Protein AF-A0A965ATQ0-F1 (afdb_monomer_lite)

Sequence (88 aa):
MTSIENKPEAKKDKVNDGAILELLYKQVDRVPDTIKTAVVNVYANRYRINIWQSVGNPFIPKLGKIAASYFVSIDEKGKLKILGKMDE

Radius of gyration: 16.23 Å; chains: 1; bounding box: 51×29×42 Å

Secondary structure (DSSP, 8-state):
----------------HHHHHHHHHTTSPPPTTEEEEEEEEEETTEEEEEEEEE---SS-TT-EEEEEEEEEEE-TTS-EEEEEEEE-

Foldseek 3Di:
DDDPPPPPPPPPPPPDPVLLVVLVCVPDPDDPQFPDWDWADPDDQKIKIWTWHAPPDPVCSVDTDGQKIWIWGQDPVRHIDTPDIDGD

Structure (mmCIF, N/CA/C/O backbone):
data_AF-A0A965ATQ0-F1
#
_entry.id   AF-A0A965ATQ0-F1
#
loop_
_atom_site.group_PDB
_atom_site.id
_atom_site.type_symbol
_atom_site.label_atom_id
_atom_site.label_alt_id
_atom_site.label_comp_id
_atom_site.label_asym_id
_atom_site.label_entity_id
_atom_site.label_seq_id
_atom_site.pdbx_PDB_ins_code
_atom_site.Cartn_x
_atom_site.Cartn_y
_atom_site.Cartn_z
_atom_site.occupancy
_atom_site.B_iso_or_equiv
_atom_site.auth_seq_id
_atom_site.auth_comp_id
_atom_site.auth_asym_id
_atom_site.auth_atom_id
_atom_site.pdbx_PDB_model_num
ATOM 1 N N . MET A 1 1 ? -41.301 21.213 -1.501 1.00 41.03 1 MET A N 1
ATOM 2 C CA . MET A 1 1 ? -40.647 20.485 -0.396 1.00 41.03 1 MET A CA 1
ATOM 3 C C . MET A 1 1 ? -39.626 19.562 -1.029 1.00 41.03 1 MET A C 1
ATOM 5 O O . MET A 1 1 ? -40.026 18.574 -1.626 1.00 41.03 1 MET A O 1
ATOM 9 N N . THR A 1 2 ? -38.346 19.919 -1.001 1.00 37.28 2 THR A N 1
ATOM 10 C CA . THR A 1 2 ? -37.289 19.100 -1.608 1.00 37.28 2 THR A CA 1
ATOM 11 C C . THR A 1 2 ? -36.257 18.845 -0.527 1.00 37.28 2 THR A C 1
ATOM 13 O O . THR A 1 2 ? -35.547 19.757 -0.107 1.00 37.28 2 THR A O 1
ATOM 16 N N . SER A 1 3 ? -36.282 17.623 -0.002 1.00 43.88 3 SER A N 1
ATOM 17 C CA . SER A 1 3 ? -35.385 17.139 1.036 1.00 43.88 3 SER A CA 1
ATOM 18 C C . SER A 1 3 ? -33.953 17.214 0.527 1.00 43.88 3 SER A C 1
ATOM 20 O O . SER A 1 3 ? -33.575 16.500 -0.396 1.00 43.88 3 SER A O 1
ATOM 22 N N . ILE A 1 4 ? -33.169 18.112 1.112 1.00 51.78 4 ILE A N 1
ATOM 23 C CA . ILE A 1 4 ? -31.733 18.190 0.882 1.00 51.78 4 ILE A CA 1
ATOM 24 C C . ILE A 1 4 ? -31.153 17.006 1.653 1.00 51.78 4 ILE A C 1
ATOM 26 O O . ILE A 1 4 ? -31.157 17.004 2.885 1.00 51.78 4 ILE A O 1
ATOM 30 N N . GLU A 1 5 ? -30.764 15.956 0.932 1.00 43.28 5 GLU A N 1
ATOM 31 C CA . GLU A 1 5 ? -30.107 14.785 1.504 1.00 43.28 5 GLU A CA 1
ATOM 32 C C . GLU A 1 5 ? -28.877 15.236 2.293 1.00 43.28 5 GLU A C 1
ATOM 34 O O . GLU A 1 5 ? -27.873 15.694 1.746 1.00 43.28 5 GLU A O 1
ATOM 39 N N . ASN A 1 6 ? -28.993 15.121 3.612 1.00 46.41 6 ASN A N 1
ATOM 40 C CA . ASN A 1 6 ? -27.926 15.334 4.570 1.00 46.41 6 ASN A CA 1
ATOM 41 C C . ASN A 1 6 ? -26.905 14.206 4.354 1.00 46.41 6 ASN A C 1
ATOM 43 O O . ASN A 1 6 ? -27.003 13.137 4.956 1.00 46.41 6 ASN A O 1
ATOM 47 N N . LYS A 1 7 ? -25.955 14.394 3.429 1.00 48.56 7 LYS A N 1
ATOM 48 C CA . LYS A 1 7 ? -24.755 13.554 3.381 1.00 48.56 7 LYS A CA 1
ATOM 49 C C . LYS A 1 7 ? -24.055 13.751 4.723 1.00 48.56 7 LYS A C 1
ATOM 51 O O . LYS A 1 7 ? -23.669 14.884 5.005 1.00 48.56 7 LYS A O 1
ATOM 56 N N . PRO A 1 8 ? -23.874 12.708 5.549 1.00 44.31 8 PRO A N 1
ATOM 57 C CA . PRO A 1 8 ? -23.111 12.871 6.768 1.00 44.31 8 PRO A CA 1
ATOM 58 C C . PRO A 1 8 ? -21.683 13.225 6.356 1.00 44.31 8 PRO A C 1
ATOM 60 O O . PRO A 1 8 ? -20.959 12.396 5.797 1.00 44.31 8 PRO A O 1
ATOM 63 N N . GLU A 1 9 ? -21.291 14.478 6.592 1.00 46.69 9 GLU A N 1
ATOM 64 C CA . GLU A 1 9 ? -19.893 14.880 6.607 1.00 46.69 9 GLU A CA 1
ATOM 65 C C . GLU A 1 9 ? -19.222 14.044 7.688 1.00 46.69 9 GLU A C 1
ATOM 67 O O . GLU A 1 9 ? -19.305 14.321 8.886 1.00 46.69 9 GLU A O 1
ATOM 72 N N . ALA A 1 10 ? -18.606 12.948 7.255 1.00 46.28 10 ALA A N 1
ATOM 73 C CA . ALA A 1 10 ? -17.775 12.141 8.109 1.00 46.28 10 ALA A CA 1
ATOM 74 C C . ALA A 1 10 ? -16.601 13.025 8.545 1.00 46.28 10 ALA A C 1
ATOM 76 O O . ALA A 1 10 ? -15.595 13.127 7.841 1.00 46.28 10 ALA A O 1
ATOM 77 N N . LYS A 1 11 ? -16.730 13.648 9.722 1.00 48.22 11 LYS A N 1
ATOM 78 C CA . LYS A 1 11 ? -15.600 14.052 10.559 1.00 48.22 11 LYS A CA 1
ATOM 79 C C . LYS A 1 11 ? -14.837 12.779 10.922 1.00 48.22 11 LYS A C 1
ATOM 81 O O . LYS A 1 11 ? -14.995 12.219 11.998 1.00 48.22 11 LYS A O 1
ATOM 86 N N . LYS A 1 12 ? -14.079 12.260 9.964 1.00 50.81 12 LYS A N 1
ATOM 87 C CA . LYS A 1 12 ? -13.048 11.264 10.199 1.00 50.81 12 LYS A CA 1
ATOM 88 C C . LYS A 1 12 ? -11.808 12.050 10.546 1.00 50.81 12 LYS A C 1
ATOM 90 O O . LYS A 1 12 ? -11.347 12.834 9.715 1.00 50.81 12 LYS A O 1
ATOM 95 N N . ASP A 1 13 ? -11.287 11.832 11.747 1.00 47.31 13 ASP A N 1
ATOM 96 C CA . ASP A 1 13 ? -9.863 11.982 12.015 1.00 47.31 13 ASP A CA 1
ATOM 97 C C . ASP A 1 13 ? -9.110 11.540 10.764 1.00 47.31 13 ASP A C 1
ATOM 99 O O . ASP A 1 13 ? -9.200 10.386 10.334 1.00 47.31 13 ASP A O 1
ATOM 103 N N . LYS A 1 14 ? -8.508 12.514 10.082 1.00 55.47 14 LYS A N 1
ATOM 104 C CA . LYS A 1 14 ? -7.836 12.305 8.807 1.00 55.47 14 LYS A CA 1
ATOM 105 C C . LYS A 1 14 ? -6.584 11.505 9.139 1.00 55.47 14 LYS A C 1
ATOM 107 O O . LYS A 1 14 ? -5.527 12.079 9.386 1.00 55.47 14 LYS A O 1
ATOM 112 N N . VAL A 1 15 ? -6.707 10.180 9.221 1.00 64.25 15 VAL A N 1
ATOM 113 C CA . VAL A 1 15 ? -5.539 9.306 9.267 1.00 64.25 15 VAL A CA 1
ATOM 114 C C . VAL A 1 15 ? -4.728 9.670 8.034 1.00 64.25 15 VAL A C 1
ATOM 116 O O . VAL A 1 15 ? -5.223 9.575 6.913 1.00 64.25 15 VAL A O 1
ATOM 119 N N . ASN A 1 16 ? -3.534 10.208 8.261 1.00 81.38 16 ASN A N 1
ATOM 120 C CA . ASN A 1 16 ? -2.715 10.772 7.203 1.00 81.38 16 ASN A CA 1
ATOM 121 C C . ASN A 1 16 ? -2.393 9.671 6.185 1.00 81.38 16 ASN A C 1
ATOM 123 O O . ASN A 1 16 ? -1.876 8.621 6.571 1.00 81.38 16 ASN A O 1
ATOM 127 N N . ASP A 1 17 ? -2.666 9.916 4.902 1.00 84.19 17 ASP A N 1
ATOM 128 C CA . ASP A 1 17 ? -2.384 8.982 3.806 1.00 84.19 17 ASP A CA 1
ATOM 129 C C . ASP A 1 17 ? -0.941 8.456 3.866 1.00 84.19 17 ASP A C 1
ATOM 131 O O . ASP A 1 17 ? -0.694 7.274 3.620 1.00 84.19 17 ASP A O 1
ATOM 135 N N . GLY A 1 18 ? 0.008 9.303 4.284 1.00 84.50 18 GLY A N 1
ATOM 136 C CA . GLY A 1 18 ? 1.404 8.916 4.492 1.00 84.50 18 GLY A CA 1
ATOM 137 C C . GLY A 1 18 ? 1.591 7.824 5.552 1.00 84.50 18 GLY A C 1
ATOM 138 O O . GLY A 1 18 ? 2.353 6.886 5.330 1.00 84.50 18 GLY A O 1
ATOM 139 N N . ALA A 1 19 ? 0.853 7.882 6.664 1.00 87.50 19 ALA A N 1
ATOM 140 C CA . ALA A 1 19 ? 0.912 6.862 7.713 1.00 87.50 19 ALA A CA 1
ATOM 141 C C . ALA A 1 19 ? 0.330 5.524 7.230 1.00 87.50 19 ALA A C 1
ATOM 143 O O . ALA A 1 19 ? 0.871 4.461 7.532 1.00 87.50 19 ALA A O 1
ATOM 144 N N . ILE A 1 20 ? -0.742 5.569 6.432 1.00 87.81 20 ILE A N 1
ATOM 145 C CA . ILE A 1 20 ? -1.352 4.370 5.841 1.00 87.81 20 ILE A CA 1
ATOM 146 C C . ILE A 1 20 ? -0.372 3.696 4.874 1.00 87.81 20 ILE A C 1
ATOM 148 O O . ILE A 1 20 ? -0.190 2.479 4.925 1.00 87.81 20 ILE A O 1
ATOM 152 N N . LEU A 1 21 ? 0.286 4.483 4.019 1.00 89.00 21 LEU A N 1
ATOM 153 C CA . LEU A 1 21 ? 1.298 3.981 3.090 1.00 89.00 21 LEU A CA 1
ATOM 154 C C . LEU A 1 21 ? 2.497 3.376 3.824 1.00 89.00 21 LEU A C 1
ATOM 156 O O . LEU A 1 21 ? 2.955 2.300 3.444 1.00 89.00 21 LEU A O 1
ATOM 160 N N . GLU A 1 22 ? 2.985 4.019 4.886 1.00 89.31 22 GLU A N 1
ATOM 161 C CA . GLU A 1 22 ? 4.094 3.484 5.680 1.00 89.31 22 GLU A CA 1
ATOM 162 C C . GLU A 1 22 ? 3.737 2.129 6.312 1.00 89.31 22 GLU A C 1
ATOM 164 O O . GLU A 1 22 ? 4.521 1.180 6.248 1.00 89.31 22 GLU A O 1
ATOM 169 N N . LEU A 1 23 ? 2.532 2.010 6.879 1.00 90.50 23 LEU A N 1
ATOM 170 C CA . LEU A 1 23 ? 2.037 0.761 7.460 1.00 90.50 23 LEU A CA 1
ATOM 171 C C . LEU A 1 23 ? 1.838 -0.343 6.415 1.00 90.50 23 LEU A C 1
ATOM 173 O O . LEU A 1 23 ? 2.043 -1.517 6.735 1.00 90.50 23 LEU A O 1
ATOM 177 N N . LEU A 1 24 ? 1.447 0.016 5.188 1.00 89.75 24 LEU A N 1
ATOM 178 C CA . LEU A 1 24 ? 1.335 -0.931 4.081 1.00 89.75 24 LEU A CA 1
ATOM 179 C C . LEU A 1 24 ? 2.723 -1.430 3.663 1.00 89.75 24 LEU A C 1
ATOM 181 O O . LEU A 1 24 ? 2.939 -2.636 3.619 1.00 89.75 24 LEU A O 1
ATOM 185 N N . TYR A 1 25 ? 3.678 -0.531 3.406 1.00 89.88 25 TYR A N 1
ATOM 186 C CA . TYR A 1 25 ? 5.019 -0.892 2.925 1.00 89.88 25 TYR A CA 1
ATOM 187 C C . TYR A 1 25 ? 5.873 -1.671 3.933 1.00 89.88 25 TYR A C 1
ATOM 189 O O . TYR A 1 25 ? 6.879 -2.255 3.547 1.00 89.88 25 TYR A O 1
ATOM 197 N N . LYS A 1 26 ? 5.485 -1.711 5.213 1.00 90.19 26 LYS A N 1
ATOM 198 C CA . LYS A 1 26 ? 6.071 -2.632 6.205 1.00 90.19 26 LYS A CA 1
ATOM 199 C C . LYS A 1 26 ? 5.609 -4.084 6.026 1.00 90.19 26 LYS A C 1
ATOM 201 O O . LYS A 1 26 ? 6.237 -4.981 6.574 1.00 90.19 26 LYS A O 1
ATOM 206 N N . GLN A 1 27 ? 4.498 -4.304 5.324 1.00 89.06 27 GLN A N 1
ATOM 207 C CA . GLN A 1 27 ? 3.836 -5.605 5.178 1.00 89.06 27 GLN A CA 1
ATOM 208 C C . GLN A 1 27 ? 3.856 -6.141 3.744 1.00 89.06 27 GLN A C 1
ATOM 210 O O . GLN A 1 27 ? 3.545 -7.311 3.540 1.00 89.06 27 GLN A O 1
ATOM 215 N N . VAL A 1 28 ? 4.174 -5.302 2.755 1.00 88.25 28 VAL A N 1
ATOM 216 C CA . VAL A 1 28 ? 4.163 -5.670 1.335 1.00 88.25 28 VAL A CA 1
ATOM 217 C C . VAL A 1 28 ? 5.488 -5.320 0.679 1.00 88.25 28 VAL A C 1
ATOM 219 O O . VAL A 1 28 ? 6.117 -4.319 1.030 1.00 88.25 28 VAL A O 1
ATOM 222 N N . ASP A 1 29 ? 5.875 -6.109 -0.318 1.00 85.81 29 ASP A N 1
ATOM 223 C CA . ASP A 1 29 ? 7.022 -5.791 -1.156 1.00 85.81 29 ASP A CA 1
ATOM 224 C C . ASP A 1 29 ? 6.809 -4.480 -1.916 1.00 85.81 29 ASP A C 1
ATOM 226 O O . ASP A 1 29 ? 5.704 -4.133 -2.355 1.00 85.81 29 ASP A O 1
ATOM 230 N N . ARG A 1 30 ? 7.898 -3.727 -2.078 1.00 83.19 30 ARG A N 1
ATOM 231 C CA . ARG A 1 30 ? 7.874 -2.499 -2.869 1.00 83.19 30 ARG A CA 1
ATOM 232 C C . ARG A 1 30 ? 7.744 -2.841 -4.345 1.00 83.19 30 ARG A C 1
ATOM 234 O O . ARG A 1 30 ? 8.495 -3.654 -4.872 1.00 83.19 30 ARG A O 1
ATOM 241 N N . VAL A 1 31 ? 6.840 -2.141 -5.020 1.00 83.69 31 VAL A N 1
ATOM 242 C CA . VAL A 1 31 ? 6.718 -2.212 -6.475 1.00 83.69 31 VAL A CA 1
ATOM 243 C C . VAL A 1 31 ? 7.844 -1.369 -7.096 1.00 83.69 31 VAL A C 1
ATOM 245 O O . VAL A 1 31 ? 7.929 -0.169 -6.800 1.00 83.69 31 VAL A O 1
ATOM 248 N N . PRO A 1 32 ? 8.728 -1.954 -7.924 1.00 83.12 32 PRO A N 1
ATOM 249 C CA . PRO A 1 32 ? 9.774 -1.202 -8.610 1.00 83.12 32 P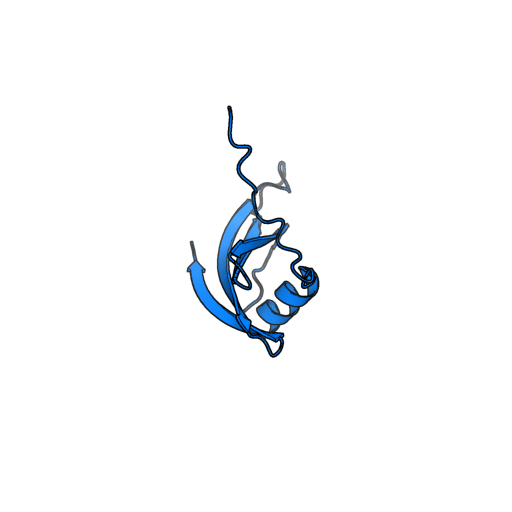RO A CA 1
ATOM 250 C C . PRO A 1 32 ? 9.156 -0.225 -9.614 1.00 83.12 32 PRO A C 1
ATOM 252 O O . PRO A 1 32 ? 8.042 -0.441 -10.088 1.00 83.12 32 PRO A O 1
ATOM 255 N N . ASP A 1 33 ? 9.862 0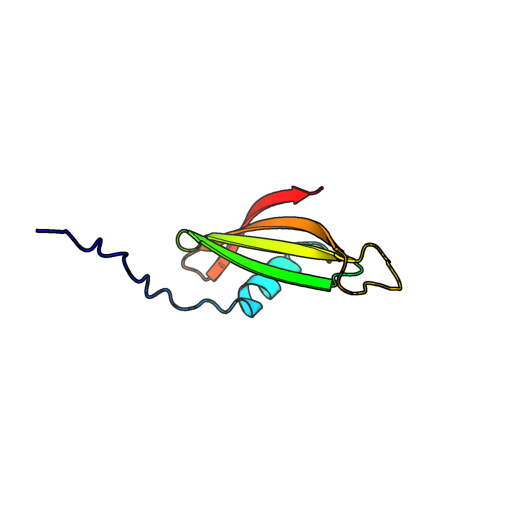.863 -9.923 1.00 85.19 33 ASP A N 1
ATOM 256 C CA . ASP A 1 33 ? 9.410 1.870 -10.898 1.00 85.19 33 ASP A CA 1
ATOM 257 C C . ASP A 1 33 ? 8.027 2.468 -10.577 1.00 85.19 33 ASP A C 1
ATOM 259 O O . ASP A 1 33 ? 7.241 2.806 -11.468 1.00 85.19 33 ASP A O 1
ATOM 263 N N . THR A 1 34 ? 7.717 2.601 -9.281 1.00 86.69 34 THR A N 1
ATOM 264 C CA . THR A 1 34 ? 6.490 3.258 -8.823 1.00 86.69 34 THR A CA 1
ATOM 265 C C . THR A 1 34 ? 6.519 4.733 -9.213 1.00 86.69 34 THR A C 1
ATOM 267 O O . THR A 1 34 ? 7.348 5.500 -8.727 1.00 86.69 34 THR A O 1
ATOM 270 N N . ILE A 1 35 ? 5.564 5.148 -10.043 1.00 89.00 35 ILE A N 1
ATOM 271 C CA . ILE A 1 35 ? 5.415 6.544 -10.481 1.00 89.00 35 ILE A CA 1
ATOM 272 C C . ILE A 1 35 ? 4.380 7.307 -9.660 1.00 89.00 35 ILE A C 1
ATOM 274 O O . ILE A 1 35 ? 4.405 8.537 -9.604 1.00 89.00 35 ILE A O 1
ATOM 278 N N . LYS A 1 36 ? 3.430 6.590 -9.050 1.00 88.62 36 LYS A N 1
ATOM 279 C CA . LYS A 1 36 ? 2.353 7.193 -8.269 1.00 88.62 36 LYS A CA 1
ATOM 280 C C . LYS A 1 36 ? 1.750 6.187 -7.303 1.00 88.62 36 LYS A C 1
ATOM 282 O O . LYS A 1 36 ? 1.433 5.063 -7.678 1.00 88.62 36 LYS A O 1
ATOM 287 N N . THR A 1 37 ? 1.479 6.637 -6.088 1.00 90.44 37 THR A N 1
ATOM 288 C CA . THR A 1 37 ? 0.570 5.963 -5.163 1.00 90.44 37 THR A CA 1
ATOM 289 C C . THR A 1 37 ? -0.646 6.835 -4.911 1.00 90.44 37 THR A C 1
ATOM 291 O O . THR A 1 37 ? -0.557 8.062 -4.863 1.00 90.44 37 THR A O 1
ATOM 294 N N . ALA A 1 38 ? -1.809 6.209 -4.788 1.00 89.69 38 ALA A N 1
ATOM 295 C CA . ALA A 1 38 ? -3.040 6.894 -4.433 1.00 89.69 38 ALA A CA 1
ATOM 296 C C . ALA A 1 38 ? -3.739 6.120 -3.322 1.00 89.69 38 ALA A C 1
ATOM 298 O O . ALA A 1 38 ? -4.056 4.943 -3.497 1.00 89.69 38 ALA A O 1
ATOM 299 N N . VAL A 1 39 ? -3.985 6.793 -2.202 1.00 90.62 39 VAL A N 1
ATOM 300 C CA . VAL A 1 39 ? -4.807 6.280 -1.107 1.00 90.62 39 VAL A CA 1
ATOM 301 C C . VAL A 1 39 ? -6.206 6.850 -1.281 1.00 90.62 39 VAL A C 1
ATOM 303 O O . VAL A 1 39 ? -6.390 8.058 -1.392 1.00 90.62 39 VAL A O 1
ATOM 306 N N . VAL A 1 40 ? -7.199 5.974 -1.353 1.00 89.75 40 VAL A N 1
ATOM 307 C CA . VAL A 1 40 ? -8.602 6.347 -1.522 1.00 89.75 40 VAL A CA 1
ATOM 308 C C . VAL A 1 40 ? -9.377 5.769 -0.352 1.00 89.75 40 VAL A C 1
ATOM 310 O O . VAL A 1 40 ? -9.415 4.552 -0.175 1.00 89.75 40 VAL A O 1
ATOM 313 N N . ASN A 1 41 ? -10.010 6.617 0.458 1.00 89.25 41 ASN A N 1
ATOM 314 C CA . ASN A 1 41 ? -10.945 6.132 1.469 1.00 89.25 41 ASN A CA 1
ATOM 315 C C . ASN A 1 41 ? -12.201 5.605 0.762 1.00 89.25 41 ASN A C 1
ATOM 317 O O . ASN A 1 41 ? -12.889 6.362 0.081 1.00 89.25 41 ASN A O 1
ATOM 321 N N . VAL A 1 42 ? -12.475 4.308 0.898 1.00 87.25 42 VAL A N 1
ATOM 322 C CA . VAL A 1 42 ? -13.642 3.675 0.264 1.00 87.25 42 VAL A CA 1
ATOM 323 C C . VAL A 1 42 ? -14.848 3.786 1.188 1.00 87.25 42 VAL A C 1
ATOM 325 O O . VAL A 1 42 ? -15.932 4.164 0.756 1.00 87.25 42 VAL A O 1
ATOM 328 N N . TYR A 1 43 ? -14.663 3.455 2.469 1.00 83.50 43 TYR A N 1
ATOM 329 C CA . TYR A 1 43 ? -15.723 3.498 3.472 1.00 83.50 43 TYR A CA 1
ATOM 330 C C . TYR A 1 43 ? -15.150 3.378 4.886 1.00 83.50 43 TYR A C 1
ATOM 332 O O . TYR A 1 43 ? -14.270 2.557 5.111 1.00 83.50 43 TYR A O 1
ATOM 340 N N . ALA A 1 44 ? -15.681 4.124 5.864 1.00 85.69 44 ALA A N 1
ATOM 341 C CA . ALA A 1 44 ? -15.198 4.099 7.259 1.00 85.69 44 ALA A CA 1
ATOM 342 C C . ALA A 1 44 ? -13.646 4.086 7.354 1.00 85.69 44 ALA A C 1
ATOM 344 O O . ALA A 1 44 ? -12.985 4.910 6.716 1.00 85.69 44 ALA A O 1
ATOM 345 N N . ASN A 1 45 ? -13.077 3.129 8.087 1.00 86.81 45 ASN A N 1
ATOM 346 C CA . ASN A 1 45 ? -11.634 2.919 8.214 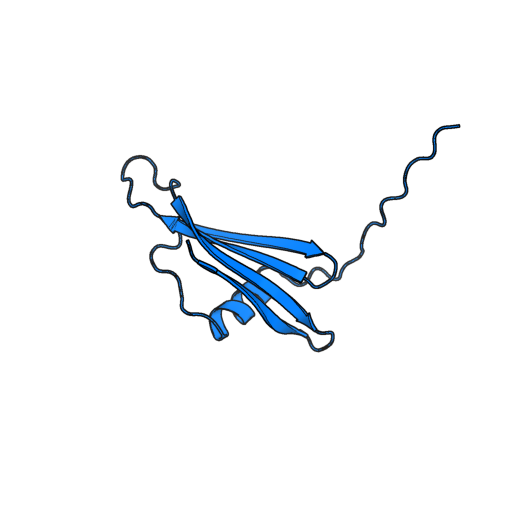1.00 86.81 45 ASN A CA 1
ATOM 347 C C . ASN A 1 45 ? -11.062 1.990 7.130 1.00 86.81 45 ASN A C 1
ATOM 349 O O . ASN A 1 45 ? -10.041 1.346 7.354 1.00 86.81 45 ASN A O 1
ATOM 353 N N . ARG A 1 46 ? -11.728 1.864 5.978 1.00 89.19 46 ARG A N 1
ATOM 354 C CA . ARG A 1 46 ? -11.294 1.040 4.846 1.00 89.19 46 ARG A CA 1
ATOM 355 C C . ARG A 1 46 ? -10.787 1.915 3.712 1.00 89.19 46 ARG A C 1
ATOM 357 O O . ARG A 1 46 ? -11.458 2.856 3.276 1.00 89.19 46 ARG A O 1
ATOM 364 N N . TYR A 1 47 ? -9.623 1.550 3.204 1.00 91.19 47 TYR A N 1
ATOM 365 C CA . TYR A 1 47 ? -8.894 2.296 2.196 1.00 91.19 47 TYR A CA 1
ATOM 366 C C . TYR A 1 47 ? -8.511 1.367 1.052 1.00 91.19 47 TYR A C 1
ATOM 368 O O . TYR A 1 47 ? -8.232 0.185 1.251 1.00 91.19 47 TYR A O 1
ATOM 376 N N . ARG A 1 48 ? -8.492 1.920 -0.153 1.00 91.56 48 ARG A N 1
ATOM 377 C CA . ARG A 1 48 ? -7.914 1.299 -1.334 1.00 91.56 48 ARG A CA 1
ATOM 378 C C . ARG A 1 48 ? -6.637 2.042 -1.676 1.00 91.56 48 ARG A C 1
ATOM 380 O O . ARG A 1 48 ? -6.655 3.262 -1.814 1.00 91.56 48 ARG A O 1
ATOM 387 N N . ILE A 1 49 ? -5.546 1.311 -1.820 1.00 92.25 49 ILE A N 1
ATOM 388 C CA . ILE A 1 49 ? -4.237 1.858 -2.146 1.00 92.25 49 ILE A CA 1
ATOM 389 C C . ILE A 1 49 ? -3.871 1.346 -3.526 1.00 92.25 49 ILE A C 1
ATOM 391 O O . ILE A 1 49 ? -3.673 0.149 -3.715 1.00 92.25 49 ILE A O 1
ATOM 395 N N . ASN A 1 50 ? -3.810 2.255 -4.491 1.00 92.62 50 ASN A N 1
ATOM 396 C CA . ASN A 1 50 ? -3.417 1.940 -5.857 1.00 92.62 50 ASN A CA 1
ATOM 397 C C . ASN A 1 50 ? -1.966 2.348 -6.065 1.00 92.62 50 ASN A C 1
ATOM 399 O O . ASN A 1 50 ? -1.617 3.513 -5.852 1.00 92.62 50 ASN A O 1
ATOM 403 N N . ILE A 1 51 ? -1.151 1.399 -6.510 1.00 91.31 51 ILE A N 1
ATOM 404 C CA . ILE A 1 51 ? 0.248 1.613 -6.857 1.00 91.31 51 ILE A CA 1
ATOM 405 C C . ILE A 1 51 ? 0.376 1.543 -8.374 1.00 91.31 51 ILE A C 1
ATOM 407 O O . ILE A 1 51 ? 0.023 0.541 -8.997 1.00 91.31 51 ILE A O 1
ATOM 411 N N . TRP A 1 52 ? 0.858 2.634 -8.956 1.00 91.19 52 TRP A N 1
ATOM 412 C CA . TRP A 1 52 ? 1.079 2.772 -10.386 1.00 91.19 52 TRP A CA 1
ATOM 413 C C . TRP A 1 52 ? 2.550 2.568 -10.700 1.00 91.19 52 TRP A C 1
ATOM 415 O O . TRP A 1 52 ? 3.404 3.250 -10.128 1.00 91.19 52 TRP A O 1
ATOM 425 N N . GLN A 1 53 ? 2.819 1.682 -11.647 1.00 90.62 53 GLN A N 1
ATOM 426 C CA . GLN A 1 53 ? 4.150 1.411 -12.167 1.00 90.62 53 GLN A CA 1
ATOM 427 C C . GLN A 1 53 ? 4.313 2.050 -13.545 1.00 90.62 53 GLN A C 1
ATOM 429 O O . GLN A 1 53 ? 3.376 2.044 -14.351 1.00 90.62 53 GLN A O 1
ATOM 434 N N . SER A 1 54 ? 5.497 2.601 -13.810 1.00 87.75 54 SER A N 1
ATOM 435 C CA . SER A 1 54 ? 5.871 3.086 -15.140 1.00 87.75 54 SER A CA 1
ATOM 436 C C . SER A 1 54 ? 5.787 1.965 -16.173 1.00 87.75 54 SER A C 1
ATOM 438 O O . SER A 1 54 ? 6.240 0.853 -15.921 1.00 87.75 54 SER A O 1
ATOM 440 N N . VAL A 1 55 ? 5.286 2.266 -17.370 1.00 86.81 55 VAL A N 1
ATOM 441 C CA . VAL A 1 55 ? 5.400 1.348 -18.523 1.00 86.81 55 VAL A CA 1
ATOM 442 C C . VAL A 1 55 ? 6.645 1.631 -19.375 1.00 86.81 55 VAL A C 1
ATOM 444 O O . VAL A 1 55 ? 6.751 1.146 -20.496 1.00 86.81 55 VAL A O 1
ATOM 447 N N . GLY A 1 56 ? 7.583 2.441 -18.867 1.00 82.06 56 GLY A N 1
ATOM 448 C CA . GLY A 1 56 ? 8.871 2.698 -19.517 1.00 82.06 56 GLY A CA 1
ATOM 449 C C . GLY A 1 56 ? 8.782 3.531 -20.798 1.00 82.06 56 GLY A C 1
ATOM 450 O O . GLY A 1 56 ? 9.677 3.452 -21.633 1.00 82.06 56 GLY A O 1
ATOM 451 N N . ASN A 1 57 ? 7.718 4.323 -20.983 1.00 78.44 57 ASN A N 1
ATOM 452 C CA . ASN A 1 57 ? 7.576 5.167 -22.169 1.00 78.44 57 ASN A CA 1
ATOM 453 C C . ASN A 1 57 ? 8.430 6.449 -22.029 1.00 78.44 57 ASN A C 1
ATOM 455 O O . ASN A 1 57 ? 8.105 7.295 -21.191 1.00 78.44 57 ASN A O 1
ATOM 459 N N . PRO A 1 58 ? 9.475 6.645 -22.858 1.00 77.31 58 PRO A N 1
ATOM 460 C CA . PRO A 1 58 ? 10.393 7.780 -22.732 1.00 77.31 58 PRO A CA 1
ATOM 461 C C . PRO A 1 58 ? 9.751 9.136 -23.063 1.00 77.31 58 PRO A C 1
ATOM 463 O O . PRO A 1 58 ? 10.248 10.170 -22.623 1.00 77.31 58 PRO A O 1
ATOM 466 N N . PHE A 1 59 ? 8.639 9.154 -23.802 1.00 79.62 59 PHE A N 1
ATOM 467 C CA . PHE A 1 59 ? 7.948 10.385 -24.200 1.00 79.62 59 PHE A CA 1
ATOM 468 C C . PHE A 1 59 ? 6.815 10.767 -23.246 1.00 79.62 59 PHE A C 1
ATOM 470 O O . PHE A 1 59 ? 6.419 11.931 -23.184 1.00 79.62 59 PHE A O 1
ATOM 477 N N . ILE A 1 60 ? 6.287 9.800 -22.492 1.00 78.75 60 ILE A N 1
ATOM 478 C CA . ILE A 1 60 ? 5.195 10.018 -21.542 1.00 78.75 60 ILE A CA 1
ATOM 479 C C . ILE A 1 60 ? 5.610 9.434 -20.186 1.00 78.75 60 ILE A C 1
ATOM 481 O O . ILE A 1 60 ? 5.161 8.352 -19.812 1.00 78.75 60 ILE A O 1
ATOM 485 N N . PRO A 1 61 ? 6.427 10.160 -19.403 1.00 69.00 61 PRO A N 1
ATOM 486 C CA . PRO A 1 61 ? 6.958 9.668 -18.126 1.00 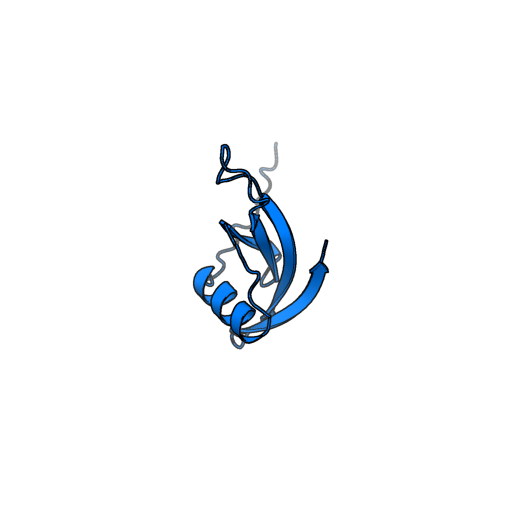69.00 61 PRO A CA 1
ATOM 487 C C . PRO A 1 61 ? 5.880 9.451 -17.050 1.00 69.00 61 PRO A C 1
ATOM 489 O O . PRO A 1 61 ? 6.129 8.814 -16.034 1.00 69.00 61 PRO A O 1
ATOM 492 N N . LYS A 1 62 ? 4.668 9.983 -17.261 1.00 74.25 62 LYS A N 1
ATOM 493 C CA . LYS A 1 62 ? 3.497 9.759 -16.395 1.00 74.25 62 LYS A CA 1
ATOM 494 C C . LYS A 1 62 ? 2.627 8.584 -16.845 1.00 74.25 62 LYS A C 1
ATOM 496 O O . LYS A 1 62 ? 1.627 8.299 -16.188 1.00 74.25 62 LYS A O 1
ATOM 501 N N . LEU A 1 63 ? 2.958 7.944 -17.967 1.00 79.25 63 LEU A N 1
ATOM 502 C CA . LEU A 1 63 ? 2.233 6.776 -18.438 1.00 79.25 63 LEU A CA 1
ATOM 503 C C . LEU A 1 63 ? 2.610 5.592 -17.554 1.00 79.25 63 LEU A C 1
ATOM 505 O O . LEU A 1 63 ? 3.771 5.196 -17.465 1.00 79.25 63 LEU A O 1
ATOM 509 N N . GLY A 1 64 ? 1.608 5.027 -16.903 1.00 84.38 64 GLY A N 1
ATOM 510 C CA . GLY A 1 64 ? 1.778 3.852 -16.077 1.00 84.38 64 GLY A CA 1
ATOM 511 C C . GLY A 1 64 ? 0.492 3.064 -15.983 1.00 84.38 64 GLY A C 1
ATOM 512 O O . GLY A 1 64 ? -0.576 3.539 -16.376 1.00 84.38 64 GLY A O 1
ATOM 513 N N . LYS A 1 65 ? 0.615 1.862 -15.438 1.00 88.12 65 LYS A N 1
ATOM 514 C CA . LYS A 1 65 ? -0.503 0.962 -15.168 1.00 88.12 65 LYS A CA 1
ATOM 515 C C . LYS A 1 65 ? -0.602 0.680 -13.677 1.00 88.12 65 LYS A C 1
ATOM 517 O O . LYS A 1 65 ? 0.369 0.878 -12.944 1.00 88.12 65 LYS A O 1
ATOM 522 N N . ILE A 1 66 ? -1.772 0.248 -13.220 1.00 88.75 66 ILE A N 1
ATOM 523 C CA . ILE A 1 66 ? -1.937 -0.180 -11.831 1.00 88.75 66 ILE A CA 1
ATOM 524 C C . ILE A 1 66 ? -1.239 -1.531 -11.704 1.00 88.75 66 ILE A C 1
ATOM 526 O O . ILE A 1 66 ? -1.725 -2.525 -12.218 1.00 88.75 66 ILE A O 1
ATOM 530 N N . ALA A 1 67 ? -0.092 -1.554 -11.036 1.00 89.06 67 ALA A N 1
ATOM 531 C CA . ALA A 1 67 ? 0.644 -2.792 -10.800 1.00 89.06 67 ALA A CA 1
ATOM 532 C C . ALA A 1 67 ? 0.109 -3.542 -9.578 1.00 89.06 67 ALA A C 1
ATOM 534 O O . ALA A 1 67 ? 0.148 -4.764 -9.535 1.00 89.06 67 ALA A O 1
ATOM 535 N N . ALA A 1 68 ? -0.394 -2.810 -8.580 1.00 90.12 68 ALA A N 1
ATOM 536 C CA . ALA A 1 68 ? -0.996 -3.412 -7.401 1.00 90.12 68 ALA A CA 1
ATOM 537 C C . ALA A 1 68 ? -2.113 -2.536 -6.835 1.00 90.12 68 ALA A C 1
ATOM 539 O O . ALA A 1 68 ? -2.011 -1.304 -6.774 1.00 90.12 68 ALA A O 1
ATOM 540 N N . SER A 1 69 ? -3.172 -3.189 -6.369 1.00 92.00 69 SER A N 1
ATOM 541 C CA . SER A 1 69 ? -4.276 -2.556 -5.658 1.00 92.00 69 SER A CA 1
ATOM 542 C C . SER A 1 69 ? -4.523 -3.276 -4.336 1.00 92.00 69 SER A C 1
ATOM 544 O O . SER A 1 69 ? -4.912 -4.441 -4.313 1.00 92.00 69 SER A O 1
ATOM 546 N N . TYR A 1 70 ? -4.301 -2.582 -3.2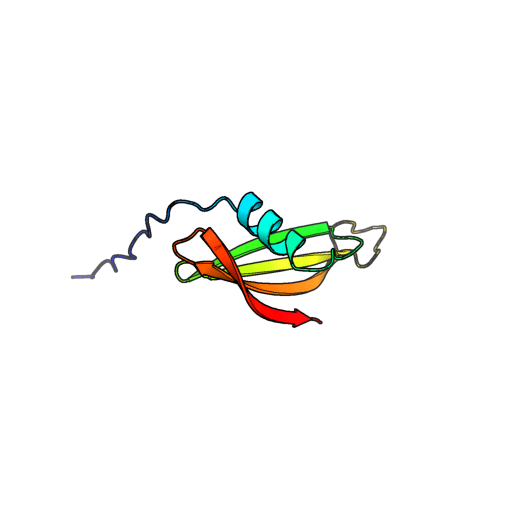23 1.00 92.44 70 TYR A N 1
ATOM 547 C CA . TYR A 1 70 ? -4.489 -3.132 -1.884 1.00 92.44 70 TYR A CA 1
ATOM 548 C C . TYR A 1 70 ? -5.761 -2.584 -1.260 1.00 92.44 70 TYR A C 1
ATOM 550 O O . TYR A 1 70 ? -5.955 -1.370 -1.192 1.00 92.44 70 TYR A O 1
ATOM 558 N N . PHE A 1 71 ? -6.603 -3.470 -0.746 1.00 92.44 71 PHE A N 1
ATOM 559 C CA . PHE A 1 71 ? -7.712 -3.102 0.123 1.00 92.44 71 PHE A CA 1
ATOM 560 C C . PHE A 1 71 ? -7.281 -3.320 1.562 1.00 92.44 71 PHE A C 1
ATOM 562 O O . PHE A 1 71 ? -6.906 -4.429 1.942 1.00 92.44 71 PHE A O 1
ATOM 569 N N . VAL A 1 72 ? -7.332 -2.267 2.368 1.00 92.62 72 VAL A N 1
ATOM 570 C CA . VAL A 1 72 ? -6.868 -2.293 3.754 1.00 92.62 72 VAL A CA 1
ATOM 571 C C . VAL A 1 72 ? -7.930 -1.743 4.691 1.00 92.62 72 VAL A C 1
ATOM 573 O O . VAL A 1 72 ? -8.729 -0.889 4.306 1.00 92.62 72 VAL A O 1
ATOM 576 N N . SER A 1 73 ? -7.930 -2.207 5.933 1.00 92.00 73 SER A N 1
ATOM 577 C CA . SER A 1 73 ? -8.683 -1.608 7.031 1.00 92.00 73 SER A CA 1
ATOM 578 C C . SER A 1 73 ? -7.757 -1.198 8.161 1.00 92.00 73 SER A C 1
ATOM 580 O O . SER A 1 73 ? -6.776 -1.883 8.435 1.00 92.00 73 SER A O 1
ATOM 582 N N . ILE A 1 74 ? -8.099 -0.108 8.837 1.00 88.62 74 ILE A N 1
ATOM 583 C CA . ILE A 1 74 ? -7.425 0.336 10.054 1.00 88.62 74 ILE A CA 1
ATOM 584 C C . ILE A 1 74 ? -8.339 0.034 11.238 1.00 88.62 74 ILE A C 1
ATOM 586 O O . ILE A 1 74 ? -9.472 0.516 11.298 1.00 88.62 74 ILE A O 1
ATOM 590 N N . ASP A 1 75 ? -7.857 -0.797 12.155 1.00 86.12 75 ASP A N 1
ATOM 591 C CA . ASP A 1 75 ? -8.559 -1.095 13.404 1.00 86.12 75 ASP A CA 1
ATOM 592 C C . ASP A 1 75 ? -8.485 0.093 14.378 1.00 86.12 75 ASP A C 1
ATOM 594 O O . ASP A 1 75 ? -7.628 0.967 14.253 1.00 86.12 75 ASP A O 1
ATOM 598 N N . GLU A 1 76 ? -9.327 0.096 15.414 1.00 81.69 76 GLU A N 1
ATOM 599 C CA . GLU A 1 76 ? -9.377 1.151 16.448 1.00 81.69 76 GLU A CA 1
ATOM 600 C C . GLU A 1 76 ? -8.039 1.353 17.186 1.00 81.69 76 GLU A C 1
ATOM 602 O O . GLU A 1 76 ? -7.778 2.407 17.754 1.00 81.69 76 GLU A O 1
ATOM 607 N N . LYS A 1 77 ? -7.152 0.350 17.136 1.00 81.81 77 LYS A N 1
ATOM 608 C CA . LYS A 1 77 ? -5.786 0.396 17.684 1.00 81.81 77 LYS A CA 1
ATOM 609 C C . LYS A 1 77 ? -4.743 0.943 16.696 1.00 81.81 77 LYS A C 1
ATOM 611 O O . LYS A 1 77 ? -3.549 0.815 16.953 1.00 81.81 77 LYS A O 1
ATOM 616 N N . GLY A 1 78 ? -5.162 1.460 15.539 1.00 82.06 78 GLY A N 1
ATOM 617 C CA . GLY A 1 78 ? -4.279 1.997 14.496 1.00 82.06 78 GLY A CA 1
ATOM 618 C C . GLY A 1 78 ? -3.511 0.942 13.691 1.00 82.06 78 GLY A C 1
ATOM 619 O O . GLY A 1 78 ? -2.592 1.282 12.949 1.00 82.06 78 GLY A O 1
ATOM 620 N N . LYS A 1 79 ? -3.856 -0.345 13.825 1.00 85.88 79 LYS A N 1
ATOM 621 C CA . LYS A 1 79 ? -3.215 -1.424 13.060 1.00 85.88 79 LYS A CA 1
ATOM 622 C C . LYS A 1 79 ? -3.832 -1.531 11.671 1.00 85.88 79 LYS A C 1
ATOM 624 O O . LYS A 1 79 ? -5.052 -1.573 11.541 1.00 85.88 79 LYS A O 1
ATOM 629 N N . LEU A 1 80 ? -2.980 -1.609 10.650 1.00 90.44 80 LEU A N 1
ATOM 630 C CA . LEU A 1 80 ? -3.392 -1.849 9.270 1.00 90.44 80 LEU A CA 1
ATOM 631 C C . LEU A 1 80 ? -3.515 -3.351 9.021 1.00 90.44 80 LEU A C 1
ATOM 633 O O . LEU A 1 80 ? -2.542 -4.087 9.187 1.00 90.44 80 LEU A O 1
ATOM 637 N N . LYS A 1 81 ? -4.690 -3.778 8.563 1.00 91.50 81 LYS A N 1
ATOM 638 C CA . LYS A 1 81 ? -4.980 -5.138 8.113 1.00 91.50 81 LYS A CA 1
ATOM 639 C C . LYS A 1 81 ? -5.261 -5.133 6.616 1.00 91.50 81 LYS A C 1
ATOM 641 O O . LYS A 1 81 ? -6.124 -4.391 6.148 1.00 91.50 81 LYS A O 1
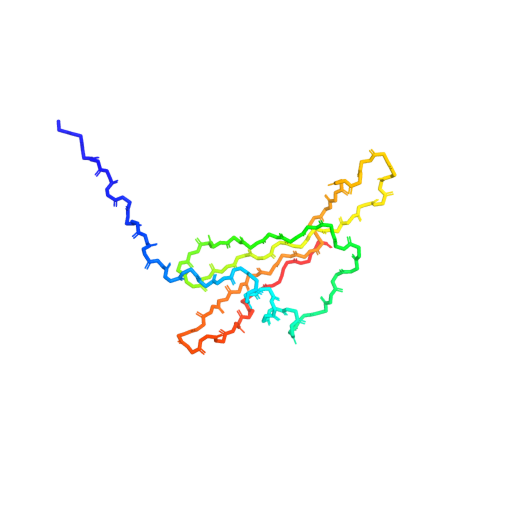ATOM 646 N N . ILE A 1 82 ? -4.554 -5.972 5.867 1.00 91.94 82 ILE A N 1
ATOM 647 C CA . ILE A 1 82 ? -4.814 -6.169 4.439 1.00 91.94 82 ILE A CA 1
ATOM 648 C C . ILE A 1 82 ? -6.027 -7.097 4.306 1.00 91.94 82 ILE A C 1
ATOM 650 O O . ILE A 1 82 ? -6.036 -8.205 4.837 1.00 91.94 82 ILE A O 1
ATOM 654 N N . LEU A 1 83 ? -7.073 -6.612 3.642 1.00 89.75 83 LEU A N 1
ATOM 655 C CA . LEU A 1 83 ? -8.312 -7.347 3.376 1.00 89.75 83 LEU A CA 1
ATOM 656 C C . LEU A 1 83 ? -8.244 -8.114 2.057 1.00 89.75 83 LEU A C 1
ATOM 658 O O . LEU A 1 83 ? -8.892 -9.144 1.905 1.00 89.75 83 LEU A O 1
ATOM 662 N N . GLY A 1 84 ? -7.477 -7.596 1.104 1.00 88.12 84 GLY A N 1
ATOM 663 C CA . GLY A 1 84 ? -7.295 -8.211 -0.196 1.00 88.12 84 GLY A CA 1
ATOM 664 C C . GLY A 1 84 ? -6.245 -7.476 -1.011 1.00 88.12 84 GLY A C 1
ATOM 665 O O . GLY A 1 84 ? -5.985 -6.287 -0.800 1.00 88.12 84 GLY A O 1
ATOM 666 N N . LYS A 1 85 ? -5.657 -8.208 -1.949 1.00 87.62 85 LYS A N 1
ATOM 667 C CA . LYS A 1 85 ? -4.707 -7.707 -2.932 1.00 87.62 85 LYS A CA 1
ATOM 668 C C . LYS A 1 85 ? -5.237 -8.067 -4.310 1.00 87.62 85 LYS A C 1
ATOM 670 O O . LYS A 1 85 ? -5.698 -9.186 -4.518 1.00 87.62 85 LYS A O 1
ATOM 675 N N . MET A 1 86 ? -5.204 -7.101 -5.211 1.00 83.31 86 MET A N 1
ATOM 676 C CA . MET A 1 86 ? -5.459 -7.306 -6.625 1.00 83.31 86 MET A CA 1
ATOM 677 C C . MET A 1 86 ? -4.151 -7.013 -7.348 1.00 83.31 86 MET A C 1
ATOM 679 O O . MET A 1 86 ? -3.679 -5.873 -7.335 1.00 83.31 86 MET A O 1
ATOM 683 N N . ASP A 1 87 ? -3.562 -8.070 -7.888 1.00 72.44 87 ASP A N 1
ATOM 684 C CA . ASP A 1 87 ? -2.439 -8.014 -8.815 1.00 72.44 87 ASP A CA 1
ATOM 685 C C . ASP A 1 87 ? -2.999 -8.104 -10.239 1.00 72.44 87 ASP A C 1
ATOM 687 O O . ASP A 1 87 ? -3.984 -8.815 -10.464 1.00 72.44 87 ASP A O 1
ATOM 691 N N . GLU A 1 88 ? -2.420 -7.334 -11.160 1.00 56.03 88 GLU A N 1
ATOM 692 C CA . GLU A 1 88 ? -2.736 -7.376 -12.596 1.00 56.03 88 GLU A CA 1
ATOM 693 C C . GLU A 1 88 ? -1.830 -8.374 -13.327 1.00 56.03 88 GLU A C 1
ATOM 695 O O . GLU A 1 88 ? -0.609 -8.375 -13.040 1.00 56.03 88 GLU A O 1
#

pLDDT: mean 79.75, std 15.75, range [37.28, 92.62]